Protein AF-A0A7C5JK51-F1 (afdb_monomer_lite)

Structure (mmCIF, N/CA/C/O backbone):
data_AF-A0A7C5JK51-F1
#
_entry.id   AF-A0A7C5JK51-F1
#
loop_
_atom_site.group_PDB
_atom_site.id
_atom_site.type_symbol
_atom_site.label_atom_id
_atom_site.label_alt_id
_atom_site.label_comp_id
_atom_site.label_asym_id
_atom_site.label_entity_id
_atom_site.label_seq_id
_atom_site.pdbx_PDB_ins_code
_atom_site.Cartn_x
_atom_site.Cartn_y
_atom_site.Cartn_z
_atom_site.occupancy
_atom_site.B_iso_or_equiv
_atom_site.auth_seq_id
_atom_site.auth_comp_id
_atom_site.auth_asym_id
_atom_site.auth_atom_id
_atom_site.pdbx_PDB_model_num
ATOM 1 N N . MET A 1 1 ? 36.952 0.964 -40.506 1.00 63.56 1 MET A N 1
ATOM 2 C CA . MET A 1 1 ? 37.241 1.129 -39.057 1.00 63.56 1 MET A CA 1
ATOM 3 C C . MET A 1 1 ? 36.365 2.190 -38.376 1.00 63.56 1 MET A C 1
ATOM 5 O O . MET A 1 1 ? 35.665 1.841 -37.438 1.00 63.56 1 MET A O 1
ATOM 9 N N . LYS A 1 2 ? 36.291 3.445 -38.858 1.00 77.12 2 LYS A N 1
ATOM 10 C CA . LYS A 1 2 ? 35.474 4.513 -38.224 1.00 77.12 2 LYS A CA 1
ATOM 11 C C . LYS A 1 2 ? 33.963 4.211 -38.123 1.00 77.12 2 LYS A C 1
ATOM 13 O O . LYS A 1 2 ? 33.357 4.517 -37.104 1.00 77.12 2 LYS A O 1
ATOM 18 N N . LYS A 1 3 ? 33.360 3.579 -39.145 1.00 82.00 3 LYS A N 1
ATOM 19 C CA . LYS A 1 3 ? 31.935 3.170 -39.131 1.00 82.00 3 LYS A CA 1
ATOM 20 C C . LYS A 1 3 ? 31.646 2.070 -38.099 1.00 82.00 3 LYS A C 1
ATOM 22 O O . LYS A 1 3 ? 30.660 2.166 -37.385 1.00 82.00 3 LYS A O 1
ATOM 27 N N . ILE A 1 4 ? 32.547 1.092 -37.981 1.00 86.38 4 ILE A N 1
ATOM 28 C CA . ILE A 1 4 ? 32.478 0.015 -36.978 1.00 86.38 4 ILE A CA 1
ATOM 29 C C . ILE A 1 4 ? 32.608 0.600 -35.567 1.00 86.38 4 ILE A C 1
ATOM 31 O O . ILE A 1 4 ? 31.784 0.314 -34.709 1.00 86.38 4 ILE A O 1
ATOM 35 N N . LEU A 1 5 ? 33.566 1.508 -35.350 1.00 85.12 5 LEU A N 1
ATOM 36 C CA . LEU A 1 5 ? 33.731 2.194 -34.066 1.00 85.12 5 LEU A CA 1
ATOM 37 C C . LEU A 1 5 ? 32.510 3.061 -33.703 1.00 85.12 5 LEU A C 1
ATOM 39 O O . LEU A 1 5 ? 32.137 3.146 -32.537 1.00 85.12 5 LEU A O 1
ATOM 43 N N . LYS A 1 6 ? 31.861 3.685 -34.695 1.00 87.50 6 LYS A N 1
ATOM 44 C CA . LYS A 1 6 ? 30.615 4.442 -34.505 1.00 87.50 6 LYS A CA 1
ATOM 45 C C . LYS A 1 6 ? 29.448 3.523 -34.124 1.00 87.50 6 LYS A C 1
ATOM 47 O O . LYS A 1 6 ? 28.704 3.868 -33.216 1.00 87.50 6 LYS A O 1
ATOM 52 N N . LEU A 1 7 ? 29.330 2.354 -34.760 1.00 90.81 7 LEU A N 1
ATOM 53 C CA . LEU A 1 7 ? 28.314 1.350 -34.424 1.00 90.81 7 LEU A CA 1
ATOM 54 C C . LEU A 1 7 ? 28.489 0.818 -32.995 1.00 90.81 7 LEU A C 1
ATOM 56 O O . LEU A 1 7 ? 27.530 0.792 -32.233 1.00 90.81 7 LEU A O 1
ATOM 60 N N . LEU A 1 8 ? 29.721 0.468 -32.612 1.00 93.69 8 LEU A N 1
ATOM 61 C CA . LEU A 1 8 ? 30.036 -0.027 -31.268 1.00 93.69 8 LEU A CA 1
ATOM 62 C C . LEU A 1 8 ? 29.696 1.002 -30.181 1.00 93.69 8 LEU A C 1
ATOM 64 O O . LEU A 1 8 ? 29.142 0.640 -29.148 1.00 93.69 8 LEU A O 1
ATOM 68 N N . LYS A 1 9 ? 29.964 2.291 -30.429 1.00 94.94 9 LYS A N 1
ATOM 69 C CA . LYS A 1 9 ? 29.587 3.372 -29.504 1.00 94.94 9 LYS A CA 1
ATOM 70 C C . LYS A 1 9 ? 28.076 3.508 -29.343 1.00 94.94 9 LYS A C 1
ATOM 72 O O . LYS A 1 9 ? 27.614 3.688 -28.224 1.00 94.94 9 LYS A O 1
ATOM 77 N N . VAL A 1 10 ? 27.315 3.418 -30.436 1.00 94.69 10 VAL A N 1
ATOM 78 C CA . VAL A 1 10 ? 25.846 3.487 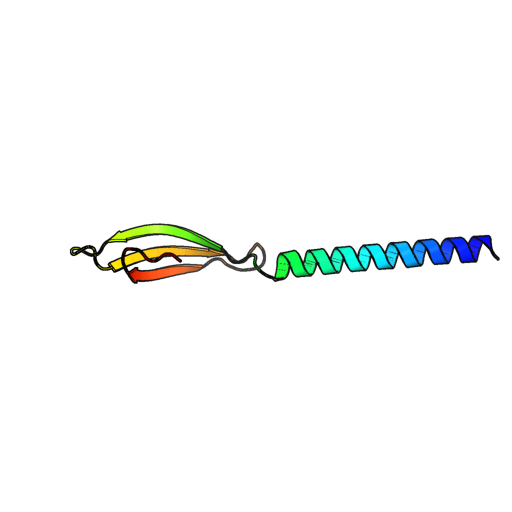-30.377 1.00 94.69 10 VAL A CA 1
ATOM 79 C C . VAL A 1 10 ? 25.297 2.320 -29.563 1.00 94.69 10 VAL A C 1
ATOM 81 O O . VAL A 1 10 ? 24.530 2.553 -28.640 1.00 94.69 10 VAL A O 1
ATOM 84 N N . ILE A 1 11 ? 25.759 1.095 -29.830 1.00 96.25 11 ILE A N 1
ATOM 85 C CA . ILE A 1 11 ? 25.336 -0.099 -29.085 1.00 96.25 11 ILE A CA 1
ATOM 86 C C . ILE A 1 11 ? 25.656 0.048 -27.593 1.00 96.25 11 ILE A C 1
ATOM 88 O O . ILE A 1 11 ? 24.791 -0.200 -26.758 1.00 96.25 11 ILE A O 1
ATOM 92 N N . ALA A 1 12 ? 26.864 0.504 -27.252 1.00 95.69 12 ALA A N 1
ATOM 93 C CA . ALA A 1 12 ? 27.258 0.717 -25.863 1.00 95.69 12 ALA A CA 1
ATOM 94 C C . ALA A 1 12 ? 26.354 1.743 -25.157 1.00 95.69 12 ALA A C 1
ATOM 96 O O . ALA A 1 12 ? 25.888 1.484 -24.052 1.00 95.69 12 ALA A O 1
ATOM 97 N N . ILE A 1 13 ? 26.050 2.872 -25.807 1.00 96.75 13 ILE A N 1
ATOM 98 C CA . ILE A 1 13 ? 25.140 3.889 -25.257 1.00 96.75 13 ILE A CA 1
ATOM 99 C C . ILE A 1 13 ? 23.734 3.312 -25.076 1.00 96.75 13 ILE A C 1
ATOM 101 O O . ILE A 1 13 ? 23.133 3.497 -24.022 1.00 96.75 13 ILE A O 1
ATOM 105 N N . THR A 1 14 ? 23.215 2.583 -26.065 1.00 96.88 14 THR A N 1
ATOM 106 C CA . THR A 1 14 ? 21.886 1.967 -25.976 1.00 96.88 14 THR A CA 1
ATOM 107 C C . THR A 1 14 ? 21.804 0.975 -24.819 1.00 96.88 14 THR A C 1
ATOM 109 O O . THR A 1 14 ? 20.842 1.018 -24.058 1.00 96.88 14 THR A O 1
ATOM 112 N N . ILE A 1 15 ? 22.823 0.130 -24.632 1.00 97.44 15 ILE A N 1
ATOM 113 C CA . ILE A 1 15 ? 22.882 -0.813 -23.507 1.00 97.44 15 ILE A CA 1
ATOM 114 C C . ILE A 1 15 ? 22.894 -0.060 -22.176 1.00 97.44 15 ILE A C 1
ATOM 116 O O . ILE A 1 15 ? 22.130 -0.407 -21.280 1.00 97.44 15 ILE A O 1
ATOM 120 N N . VAL A 1 16 ? 23.707 0.993 -22.051 1.00 97.56 16 VAL A N 1
ATOM 121 C CA . VAL A 1 16 ? 23.766 1.806 -20.826 1.00 97.56 16 VAL A CA 1
ATOM 122 C C . VAL A 1 16 ? 22.402 2.418 -20.508 1.00 97.56 16 VAL A C 1
ATOM 124 O O . VAL A 1 16 ? 21.949 2.328 -19.371 1.00 97.56 16 VAL A O 1
ATOM 127 N N . VAL A 1 17 ? 21.706 2.976 -21.503 1.00 97.44 17 VAL A N 1
ATOM 128 C CA . VAL A 1 17 ? 20.358 3.534 -21.309 1.00 97.44 17 VAL A CA 1
ATOM 129 C C . VAL A 1 17 ? 19.368 2.453 -20.874 1.00 97.44 17 VAL A C 1
ATOM 131 O O . VAL A 1 17 ? 18.617 2.673 -19.928 1.00 97.44 17 VAL A O 1
ATOM 134 N N . ILE A 1 18 ? 19.386 1.275 -21.506 1.00 97.69 18 ILE A N 1
ATOM 135 C CA . ILE A 1 18 ? 18.513 0.154 -21.124 1.00 97.69 18 ILE A CA 1
ATOM 136 C C . ILE A 1 18 ? 18.770 -0.260 -19.673 1.00 97.69 18 ILE A C 1
ATOM 138 O O . ILE A 1 18 ? 17.823 -0.412 -18.907 1.00 97.69 18 ILE A O 1
ATOM 142 N N . VAL A 1 19 ? 20.035 -0.400 -19.274 1.00 97.19 19 VAL A N 1
ATOM 143 C CA . VAL A 1 19 ? 20.402 -0.769 -17.900 1.00 97.19 19 VAL A CA 1
ATOM 144 C C . VAL A 1 19 ? 19.913 0.281 -16.902 1.00 97.19 19 VAL A C 1
ATOM 146 O O . VAL A 1 19 ? 19.328 -0.083 -15.886 1.00 97.19 19 VAL A O 1
ATOM 149 N N . ILE A 1 20 ? 20.073 1.574 -17.201 1.00 97.25 20 ILE A N 1
ATOM 150 C CA . ILE A 1 20 ? 19.573 2.662 -16.346 1.00 97.25 20 ILE A CA 1
ATOM 151 C C . ILE A 1 20 ? 18.050 2.581 -16.189 1.00 97.25 20 ILE A C 1
ATOM 153 O O . ILE A 1 20 ? 17.546 2.686 -15.072 1.00 97.25 20 ILE A O 1
ATOM 157 N N . VAL A 1 21 ? 17.315 2.353 -17.282 1.00 96.88 21 VAL A N 1
ATOM 158 C CA . VAL A 1 21 ? 15.851 2.213 -17.243 1.00 96.88 21 VAL A CA 1
ATOM 159 C C . VAL A 1 21 ? 15.437 0.999 -16.412 1.00 96.88 21 VAL A C 1
ATOM 161 O O . VAL A 1 21 ? 14.548 1.116 -15.572 1.00 96.88 21 VAL A O 1
ATOM 164 N N . LEU A 1 22 ? 16.095 -0.148 -16.593 1.00 95.69 22 LEU A N 1
ATOM 165 C CA . LEU A 1 22 ? 15.797 -1.362 -15.828 1.00 95.69 22 LEU A CA 1
ATOM 166 C C . LEU A 1 22 ? 16.073 -1.184 -14.331 1.00 95.69 22 LEU A C 1
ATOM 168 O O . LEU A 1 22 ? 15.260 -1.610 -13.516 1.00 95.69 22 LEU A O 1
ATOM 172 N N . ILE A 1 23 ? 17.171 -0.518 -13.963 1.00 93.38 23 ILE A N 1
ATOM 173 C CA . ILE A 1 23 ? 17.478 -0.192 -12.563 1.00 93.38 23 ILE A CA 1
ATOM 174 C C . ILE A 1 23 ? 16.427 0.768 -11.995 1.00 93.38 23 ILE A C 1
ATOM 176 O O . ILE A 1 23 ? 15.930 0.542 -10.895 1.00 93.38 23 ILE A O 1
ATOM 180 N N . GLY A 1 24 ? 16.050 1.808 -12.743 1.00 88.94 24 GLY A N 1
ATOM 181 C CA . GLY A 1 24 ? 15.007 2.751 -12.333 1.00 88.94 24 GLY A CA 1
ATOM 182 C C . GLY A 1 24 ? 13.660 2.066 -12.094 1.00 88.94 24 GLY A C 1
ATOM 183 O O . GLY A 1 24 ? 13.026 2.303 -11.068 1.00 88.94 24 GLY A O 1
ATOM 184 N N . LEU A 1 25 ? 13.258 1.162 -12.993 1.00 87.19 25 LEU A N 1
ATOM 185 C CA . LEU A 1 25 ? 12.054 0.345 -12.826 1.00 87.19 25 LEU A CA 1
ATOM 186 C C . LEU A 1 25 ? 12.165 -0.576 -11.610 1.00 87.19 25 LEU A C 1
ATOM 188 O O . LEU A 1 25 ? 11.234 -0.646 -10.814 1.00 87.19 25 LEU A O 1
ATOM 192 N N . PHE A 1 26 ? 13.304 -1.245 -11.427 1.00 83.25 26 PHE A N 1
ATOM 193 C CA . PHE A 1 26 ? 13.518 -2.114 -10.275 1.00 83.25 26 PHE A CA 1
ATOM 194 C C . PHE A 1 26 ? 13.392 -1.345 -8.957 1.00 83.25 26 PHE A C 1
ATOM 196 O O . PHE A 1 26 ? 12.688 -1.799 -8.065 1.00 83.25 26 PHE A O 1
ATOM 203 N N . ILE A 1 27 ? 13.994 -0.157 -8.847 1.00 81.75 27 ILE A N 1
ATOM 204 C CA . ILE A 1 27 ? 13.883 0.696 -7.654 1.00 81.75 27 ILE A CA 1
ATOM 205 C C . ILE A 1 27 ? 12.436 1.160 -7.441 1.00 81.75 27 ILE A C 1
ATOM 207 O O . ILE A 1 27 ? 11.937 1.097 -6.318 1.00 81.75 27 ILE A O 1
ATOM 211 N N . TYR A 1 28 ? 11.750 1.582 -8.508 1.00 80.00 28 TYR A N 1
ATOM 212 C CA . TYR A 1 28 ? 10.351 2.015 -8.443 1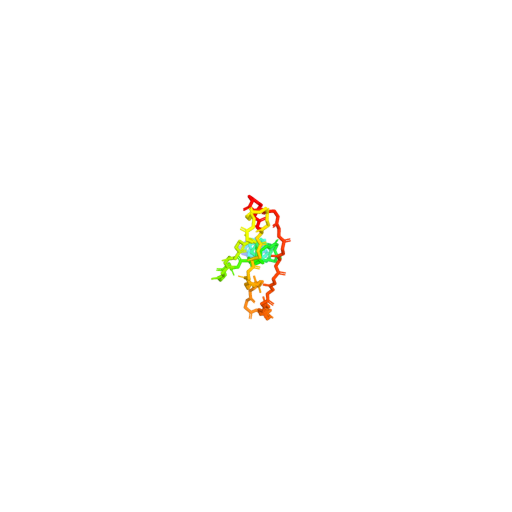.00 80.00 28 TYR A CA 1
ATOM 213 C C . TYR A 1 28 ? 9.427 0.915 -7.899 1.00 80.00 28 TYR A C 1
ATOM 215 O O . TYR A 1 28 ? 8.592 1.183 -7.039 1.00 80.00 28 TYR A O 1
ATOM 223 N N . PHE A 1 29 ? 9.609 -0.331 -8.345 1.00 72.50 29 PHE A N 1
ATOM 224 C CA . PHE A 1 29 ? 8.803 -1.463 -7.87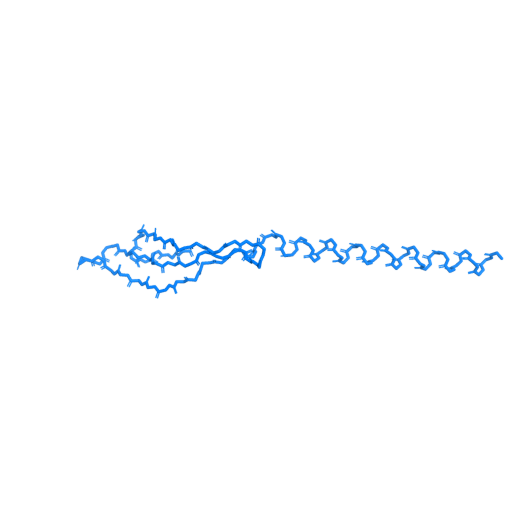8 1.00 72.50 29 PHE A CA 1
ATOM 225 C C . PHE A 1 29 ? 9.289 -2.060 -6.548 1.00 72.50 29 PHE A C 1
ATOM 227 O O . PHE A 1 29 ? 8.479 -2.551 -5.769 1.00 72.50 29 PHE A O 1
ATOM 234 N N . ALA A 1 30 ? 10.583 -1.998 -6.232 1.00 68.81 30 ALA A N 1
ATOM 235 C CA . ALA A 1 30 ? 11.120 -2.542 -4.984 1.00 68.81 30 ALA A CA 1
ATOM 236 C C . ALA A 1 30 ? 10.839 -1.651 -3.760 1.00 68.81 30 ALA A C 1
ATOM 238 O O . ALA A 1 30 ? 10.831 -2.145 -2.635 1.00 68.81 30 ALA A O 1
ATOM 239 N N . GLY A 1 31 ? 10.621 -0.346 -3.955 1.00 61.91 31 GLY A N 1
ATOM 240 C CA . GLY A 1 31 ? 10.576 0.634 -2.866 1.00 61.91 31 GLY A CA 1
ATOM 241 C C . GLY A 1 31 ? 9.252 0.780 -2.107 1.00 61.91 31 GLY A C 1
ATOM 242 O O . GLY A 1 31 ? 9.244 1.465 -1.087 1.00 61.91 31 GLY A O 1
ATOM 243 N N . GLY A 1 32 ? 8.133 0.198 -2.556 1.00 63.00 32 GLY A N 1
ATOM 244 C CA . GLY A 1 32 ? 6.850 0.567 -1.937 1.00 63.00 32 GLY A CA 1
ATOM 245 C C . GLY A 1 32 ? 5.574 -0.108 -2.426 1.00 63.00 32 GLY A C 1
ATOM 246 O O . GLY A 1 32 ? 4.511 0.486 -2.297 1.00 63.00 32 GLY A O 1
ATOM 247 N N . MET A 1 33 ? 5.619 -1.334 -2.951 1.00 72.12 33 MET A N 1
ATOM 248 C CA . MET A 1 33 ? 4.387 -2.034 -3.363 1.00 72.12 33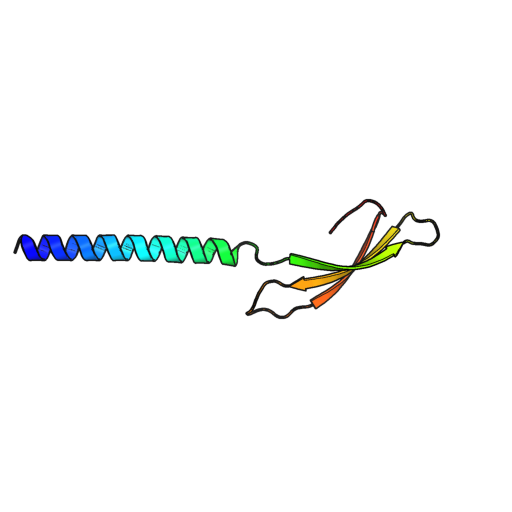 MET A CA 1
ATOM 249 C C . MET A 1 33 ? 3.512 -2.518 -2.194 1.00 72.12 33 MET A C 1
ATOM 251 O O . MET A 1 33 ? 2.466 -3.114 -2.431 1.00 72.12 33 MET A O 1
ATOM 255 N N . CYS A 1 34 ? 3.915 -2.274 -0.943 1.00 85.75 34 CYS A N 1
ATOM 256 C CA . CYS A 1 34 ? 3.123 -2.633 0.226 1.00 85.75 34 CYS A CA 1
ATOM 257 C C . CYS A 1 34 ? 1.952 -1.669 0.429 1.00 85.75 34 CYS A C 1
ATOM 259 O O . CYS A 1 34 ? 2.154 -0.502 0.758 1.00 85.75 34 CYS A O 1
ATOM 261 N N . GLY A 1 35 ? 0.734 -2.187 0.310 1.00 88.69 35 GLY A N 1
ATOM 262 C CA . GLY A 1 35 ? -0.502 -1.481 0.621 1.00 88.69 35 GLY A CA 1
ATOM 263 C C . GLY A 1 35 ? -1.326 -2.201 1.685 1.00 88.69 35 GLY A C 1
ATOM 264 O O . GLY A 1 35 ? -1.293 -3.429 1.796 1.00 88.69 35 GLY A O 1
ATOM 265 N N . ASN A 1 36 ? -2.093 -1.422 2.448 1.00 94.50 36 ASN A N 1
ATOM 266 C CA . ASN A 1 36 ? -3.104 -1.920 3.375 1.00 94.50 36 ASN A CA 1
ATOM 267 C C . ASN A 1 36 ? -4.490 -1.703 2.754 1.00 94.50 36 ASN A C 1
ATOM 269 O O . ASN A 1 36 ? -4.900 -0.570 2.512 1.00 94.50 36 ASN A O 1
ATOM 273 N N . LYS A 1 37 ? -5.230 -2.783 2.498 1.00 94.50 37 LYS A N 1
ATOM 274 C CA . LYS A 1 37 ? -6.621 -2.729 2.035 1.00 94.50 37 LYS A CA 1
ATOM 275 C C . LYS A 1 37 ? -7.560 -3.001 3.203 1.00 94.50 37 LYS A C 1
ATOM 277 O O . LYS A 1 37 ? -7.640 -4.133 3.676 1.00 94.50 37 LYS A O 1
ATOM 282 N N . ILE A 1 38 ? -8.287 -1.980 3.648 1.00 96.81 38 ILE A N 1
ATOM 283 C CA . ILE A 1 38 ? -9.261 -2.114 4.737 1.00 96.81 38 ILE A CA 1
ATOM 284 C C . ILE A 1 38 ? -10.469 -2.924 4.251 1.00 96.81 38 ILE A C 1
ATOM 286 O O . ILE A 1 38 ? -11.050 -2.638 3.204 1.00 96.81 38 ILE A O 1
ATOM 290 N N . HIS A 1 39 ? -10.844 -3.944 5.020 1.00 97.00 39 HIS A N 1
ATOM 291 C CA . HIS A 1 39 ? -12.042 -4.749 4.791 1.00 97.00 39 HIS A CA 1
ATOM 292 C C . HIS A 1 39 ? -13.200 -4.314 5.678 1.00 97.00 39 HIS A C 1
ATOM 294 O O . HIS A 1 39 ? -14.334 -4.251 5.206 1.00 97.00 39 HIS A O 1
ATOM 300 N N . LYS A 1 40 ? -12.924 -4.057 6.962 1.00 97.00 40 LYS A N 1
ATOM 301 C CA . LYS A 1 40 ? -13.928 -3.647 7.946 1.00 97.00 40 LYS A CA 1
ATOM 302 C C . LYS A 1 40 ? -13.331 -2.765 9.032 1.00 97.00 40 LYS A C 1
ATOM 304 O O . LYS A 1 40 ? -12.168 -2.919 9.396 1.00 97.00 40 LYS A O 1
ATOM 309 N N . GLU A 1 41 ? -14.192 -1.924 9.580 1.00 97.50 41 GLU A N 1
ATOM 310 C CA . GLU A 1 41 ? -13.946 -1.090 10.748 1.00 97.50 41 GLU A CA 1
ATOM 311 C C . GLU A 1 41 ? -15.029 -1.366 11.794 1.00 97.50 41 GLU A C 1
ATOM 313 O O . GLU A 1 41 ? -16.207 -1.512 11.452 1.00 97.50 41 GLU A O 1
ATOM 318 N N . TYR A 1 42 ? -14.627 -1.445 13.059 1.00 97.94 42 TYR A N 1
ATOM 319 C CA . TYR A 1 42 ? -15.530 -1.599 14.194 1.00 97.94 42 TYR A CA 1
ATOM 320 C C . TYR A 1 42 ? -15.181 -0.575 15.266 1.00 97.94 42 TYR A C 1
ATOM 322 O O . TYR A 1 42 ? -14.066 -0.595 15.779 1.00 97.94 42 TYR A O 1
ATOM 330 N N . LEU A 1 43 ? -16.133 0.282 15.628 1.00 98.06 43 LEU A N 1
ATOM 331 C CA . LEU A 1 43 ? -15.982 1.196 16.759 1.00 98.06 43 LEU A CA 1
ATOM 332 C C . LEU A 1 43 ? -16.172 0.450 18.082 1.00 98.06 43 LEU A C 1
ATOM 334 O O . LEU A 1 43 ? -17.014 -0.449 18.185 1.00 98.06 43 LEU A O 1
ATOM 338 N N . SER A 1 44 ? -15.430 0.861 19.107 1.00 97.50 44 SER A N 1
ATOM 339 C CA . SER A 1 44 ? -15.724 0.483 20.486 1.00 97.50 44 SER A CA 1
ATOM 340 C C . SER A 1 44 ? -17.097 1.035 20.918 1.00 97.50 44 SER A C 1
ATOM 342 O O . SER A 1 44 ? -17.590 2.002 20.328 1.00 97.50 44 SER A O 1
ATOM 344 N N . PRO A 1 45 ? -17.752 0.458 21.945 1.00 97.50 45 PRO A N 1
ATOM 345 C CA . PRO A 1 45 ? -19.071 0.919 22.395 1.00 97.50 45 PRO A CA 1
ATOM 346 C C . PRO A 1 45 ? -19.123 2.404 22.791 1.00 97.50 45 PRO A C 1
ATOM 348 O O . PRO A 1 45 ? -20.124 3.076 22.553 1.00 97.50 45 PRO A O 1
ATOM 351 N N . ASP A 1 46 ? -18.037 2.912 23.371 1.00 97.62 46 ASP A N 1
ATOM 352 C CA . ASP A 1 46 ? -17.833 4.314 23.753 1.00 97.62 46 ASP A CA 1
ATOM 353 C C . ASP A 1 46 ? -17.244 5.176 22.620 1.00 97.62 46 ASP A C 1
ATOM 355 O O . ASP A 1 46 ? -17.141 6.391 22.766 1.00 97.62 46 ASP A O 1
ATOM 359 N N . LYS A 1 47 ? -16.905 4.557 21.481 1.00 96.12 47 LYS A N 1
ATOM 360 C CA . LYS A 1 47 ? -16.339 5.168 20.270 1.00 96.12 47 LYS A CA 1
ATOM 361 C C . LYS A 1 47 ? -14.969 5.830 20.447 1.00 96.12 47 LYS A C 1
ATOM 363 O O . LYS A 1 47 ? -14.589 6.621 19.593 1.00 96.12 47 LYS A O 1
ATOM 368 N N . SER A 1 48 ? -14.235 5.523 21.515 1.00 97.81 48 SER A N 1
ATOM 369 C CA . SER A 1 48 ? -12.867 6.022 21.721 1.00 97.81 48 SER A CA 1
ATOM 370 C C . SER A 1 48 ? -11.851 5.315 20.820 1.00 97.81 48 SER A C 1
ATOM 372 O O . SER A 1 48 ? -10.932 5.947 20.305 1.00 97.81 48 SER A O 1
ATOM 374 N N . LEU A 1 49 ? -12.065 4.024 20.559 1.00 98.31 49 LEU A N 1
ATOM 375 C CA . LEU A 1 49 ? -11.177 3.174 19.776 1.00 98.31 49 LEU A CA 1
ATOM 376 C C . LEU A 1 49 ? -11.899 2.587 18.565 1.00 98.31 49 LEU A C 1
ATOM 378 O O . LEU A 1 49 ? -13.128 2.457 18.533 1.00 98.31 49 LEU A O 1
ATOM 382 N N . LYS A 1 50 ? -11.113 2.134 17.592 1.00 98.06 50 LYS A N 1
ATOM 383 C CA . LYS A 1 50 ? -11.597 1.303 16.493 1.00 98.06 50 LYS A CA 1
ATOM 384 C C . LYS A 1 50 ? -10.673 0.134 16.199 1.00 98.06 50 LYS A C 1
ATOM 386 O O . LYS A 1 50 ? -9.455 0.238 16.303 1.00 98.06 50 LYS A O 1
ATOM 391 N N . ALA A 1 51 ? -11.267 -0.979 15.786 1.00 98.06 51 ALA A N 1
ATOM 392 C CA . ALA A 1 51 ? -10.559 -2.122 15.233 1.00 98.06 51 ALA A CA 1
ATOM 393 C C . ALA A 1 51 ? -10.670 -2.107 13.703 1.00 98.06 51 ALA A C 1
ATOM 395 O O . ALA A 1 51 ? -11.769 -2.225 13.153 1.00 98.06 51 ALA A O 1
ATOM 396 N N . LEU A 1 52 ? -9.532 -1.996 13.019 1.00 98.12 52 LEU A N 1
ATOM 397 C CA . LEU A 1 52 ? -9.428 -2.083 11.564 1.00 98.12 52 LEU A CA 1
ATOM 398 C C . LEU A 1 52 ? -8.962 -3.477 11.164 1.00 98.12 52 LEU A C 1
ATOM 400 O O . LEU A 1 52 ? -7.859 -3.888 11.515 1.00 98.12 52 LEU A O 1
ATOM 404 N N . VAL A 1 53 ? -9.789 -4.188 10.400 1.00 97.94 53 VAL A N 1
ATOM 405 C CA . VAL A 1 53 ? -9.433 -5.461 9.762 1.00 97.94 53 VAL A CA 1
ATOM 406 C C . VAL A 1 53 ? -9.011 -5.163 8.331 1.00 97.94 53 VAL A C 1
ATOM 408 O O . VAL A 1 53 ? -9.813 -4.657 7.542 1.00 97.94 53 VAL A O 1
ATOM 411 N N . PHE A 1 54 ? -7.772 -5.485 7.978 1.00 97.50 54 PHE A N 1
ATOM 412 C CA . PHE A 1 54 ? -7.201 -5.149 6.677 1.00 97.50 54 PHE A CA 1
ATOM 413 C C . PHE A 1 54 ? -6.306 -6.264 6.138 1.00 97.50 54 PHE A C 1
ATOM 415 O O . PHE A 1 54 ? -5.752 -7.066 6.887 1.00 97.50 54 PHE A O 1
ATOM 422 N N . GLN A 1 55 ? -6.158 -6.307 4.819 1.00 95.75 55 GLN A N 1
ATOM 423 C CA . GLN A 1 55 ? -5.169 -7.138 4.145 1.00 95.75 55 GLN A CA 1
ATOM 424 C C . GLN A 1 55 ? -3.938 -6.292 3.835 1.00 95.75 55 GLN A C 1
ATOM 426 O O . GLN A 1 55 ? -4.052 -5.251 3.189 1.00 95.75 55 GLN A O 1
ATOM 431 N N . ARG A 1 56 ? -2.763 -6.763 4.248 1.00 93.12 56 ARG A N 1
ATOM 432 C CA . ARG A 1 56 ? -1.485 -6.234 3.775 1.00 93.12 56 ARG A CA 1
ATOM 433 C C . ARG A 1 56 ? -1.015 -7.051 2.583 1.00 93.12 56 ARG A C 1
ATOM 435 O O . ARG A 1 56 ? -0.946 -8.279 2.668 1.00 93.12 56 ARG A O 1
ATOM 442 N N . ASP A 1 57 ? -0.703 -6.361 1.498 1.00 90.81 57 ASP A N 1
ATOM 443 C CA . ASP A 1 57 ? -0.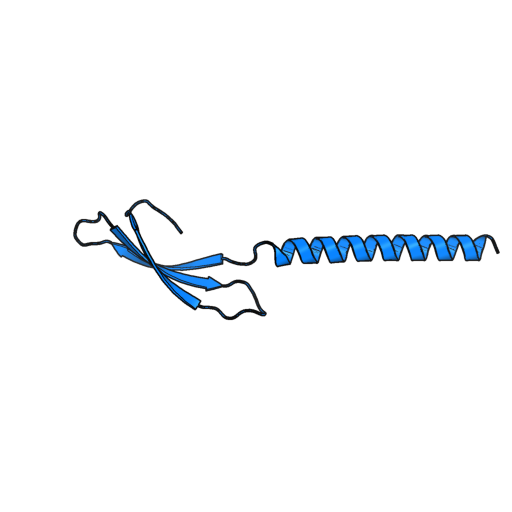254 -6.947 0.237 1.00 90.81 57 ASP A CA 1
ATOM 444 C C . ASP A 1 57 ? 0.940 -6.148 -0.282 1.00 90.81 57 ASP A C 1
ATOM 446 O O . ASP A 1 57 ? 0.852 -4.927 -0.387 1.00 90.81 57 ASP A O 1
ATOM 450 N N . CYS A 1 58 ? 2.054 -6.828 -0.552 1.00 87.25 58 CYS A N 1
ATOM 451 C CA . CYS A 1 58 ? 3.296 -6.230 -1.045 1.00 87.25 58 CYS A CA 1
ATOM 452 C C . CYS A 1 58 ? 3.626 -6.624 -2.491 1.00 87.25 58 CYS A C 1
ATOM 454 O O . CYS A 1 58 ? 4.723 -6.333 -2.968 1.00 87.25 58 CYS A O 1
ATOM 456 N N . GLY A 1 59 ? 2.682 -7.242 -3.206 1.00 82.50 59 GLY A N 1
ATOM 457 C CA . GLY A 1 59 ? 2.805 -7.547 -4.624 1.00 82.50 59 GLY A CA 1
ATOM 458 C C . GLY A 1 59 ? 2.913 -9.036 -4.947 1.00 82.50 59 GLY A C 1
ATOM 459 O O . GLY A 1 59 ? 2.939 -9.906 -4.080 1.00 82.50 59 GLY A O 1
ATOM 460 N N . ALA A 1 60 ? 2.995 -9.315 -6.250 1.00 74.44 60 ALA A N 1
ATOM 461 C CA . ALA A 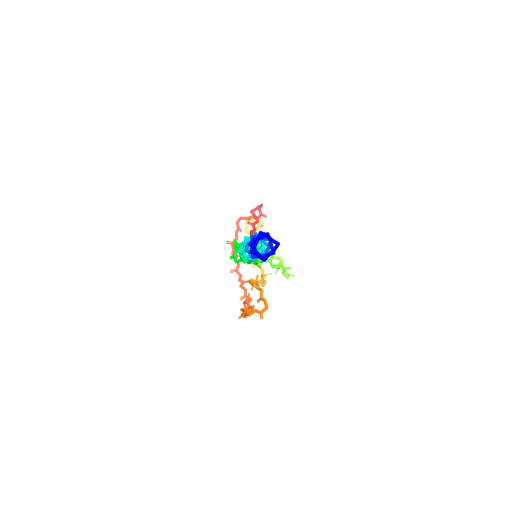1 60 ? 2.695 -10.617 -6.854 1.00 74.44 60 ALA A CA 1
ATOM 462 C C . ALA A 1 60 ? 3.578 -11.790 -6.398 1.00 74.44 60 ALA A C 1
ATOM 464 O O . ALA A 1 60 ? 3.147 -12.938 -6.454 1.00 74.44 60 ALA A O 1
ATOM 465 N N . THR A 1 61 ? 4.817 -11.524 -5.986 1.00 79.81 61 THR A N 1
ATOM 466 C CA . THR A 1 61 ? 5.756 -12.559 -5.524 1.00 79.81 61 THR A CA 1
ATOM 467 C C . THR A 1 61 ? 5.731 -12.752 -4.009 1.00 79.81 61 THR A C 1
ATOM 469 O O . THR A 1 61 ? 6.430 -13.623 -3.494 1.00 79.81 61 THR A O 1
ATOM 472 N N . THR A 1 62 ? 4.923 -11.967 -3.293 1.00 79.88 62 THR A N 1
ATOM 473 C CA . THR A 1 62 ? 4.725 -12.071 -1.845 1.00 79.88 62 THR A CA 1
ATOM 474 C C . THR A 1 62 ? 3.308 -12.544 -1.534 1.00 79.88 62 THR A C 1
ATOM 476 O O . THR A 1 62 ? 2.376 -12.298 -2.293 1.00 79.88 62 THR A O 1
ATOM 479 N N . GLY A 1 63 ? 3.134 -13.258 -0.421 1.00 81.62 63 GLY A N 1
ATOM 480 C CA . GLY A 1 63 ? 1.801 -13.602 0.073 1.00 81.62 63 GLY A CA 1
ATOM 481 C C . GLY A 1 63 ? 1.070 -12.380 0.636 1.00 81.62 63 GLY A C 1
ATOM 482 O O . GLY A 1 63 ? 1.695 -11.395 1.028 1.00 81.62 63 GLY A O 1
ATOM 483 N N . PHE A 1 64 ? -0.254 -12.472 0.735 1.00 90.19 64 PHE A N 1
ATOM 484 C CA . PHE A 1 64 ? -1.071 -11.507 1.468 1.00 90.19 64 PHE A CA 1
ATOM 485 C C . PHE A 1 64 ? -1.310 -11.978 2.907 1.00 90.19 64 PHE A C 1
ATOM 487 O O . PHE A 1 64 ? -1.327 -13.177 3.190 1.00 90.19 64 PHE A O 1
ATOM 494 N N . SER A 1 65 ? -1.516 -11.034 3.826 1.00 92.19 65 SER A N 1
ATOM 495 C CA . SER A 1 65 ? -1.796 -11.328 5.236 1.00 92.19 65 SER A CA 1
ATOM 496 C C . SER A 1 65 ? -2.971 -10.503 5.746 1.00 92.19 65 SER A C 1
ATOM 498 O O . SER A 1 65 ? -2.988 -9.284 5.575 1.00 92.19 65 SER A O 1
ATOM 500 N N . THR A 1 66 ? -3.945 -11.164 6.380 1.00 96.38 66 THR A N 1
ATOM 501 C CA . THR A 1 66 ? -5.044 -10.485 7.081 1.00 96.38 66 THR A CA 1
ATOM 502 C C . THR A 1 66 ? -4.593 -10.124 8.487 1.00 96.38 66 THR A C 1
ATOM 504 O O . THR A 1 66 ? -4.141 -10.985 9.238 1.00 96.38 66 THR A O 1
ATOM 507 N N . GLN A 1 67 ? -4.722 -8.851 8.835 1.00 97.38 67 GLN A N 1
ATOM 508 C CA . GLN A 1 67 ? -4.273 -8.284 10.099 1.00 97.38 67 GLN A CA 1
ATOM 509 C C . GLN A 1 67 ? -5.381 -7.443 10.727 1.00 97.38 67 GLN A C 1
ATOM 511 O O . GLN A 1 67 ? -6.337 -7.033 10.060 1.00 97.38 67 GLN A O 1
ATOM 516 N N . ILE A 1 68 ? -5.249 -7.214 12.030 1.00 97.94 68 ILE A N 1
ATOM 517 C CA . ILE A 1 68 ? -6.143 -6.361 12.804 1.00 97.94 68 ILE A CA 1
ATOM 518 C C . ILE A 1 68 ? -5.284 -5.382 13.594 1.00 97.94 68 ILE A C 1
ATOM 520 O O . ILE A 1 68 ? -4.371 -5.811 14.298 1.00 97.94 68 ILE A O 1
ATOM 524 N N . SER A 1 69 ? -5.603 -4.094 13.499 1.00 97.69 69 SER A N 1
ATOM 525 C CA . SER A 1 69 ? -5.029 -3.048 14.351 1.00 97.69 69 SER A CA 1
ATOM 526 C C . SER A 1 69 ? -6.128 -2.409 15.187 1.00 97.69 69 SER A C 1
ATOM 528 O O . SER A 1 69 ? -7.217 -2.151 14.674 1.00 97.69 69 SER A O 1
ATOM 530 N N . ILE A 1 70 ? -5.839 -2.152 16.461 1.00 97.81 70 ILE A N 1
ATOM 531 C CA . ILE A 1 70 ? -6.685 -1.345 17.344 1.00 97.81 70 ILE A CA 1
ATOM 532 C C . ILE A 1 70 ? -6.021 0.024 17.448 1.00 97.81 70 ILE A C 1
ATOM 534 O O . ILE A 1 70 ? -4.852 0.094 17.819 1.00 97.81 70 ILE A O 1
ATOM 538 N N . LEU A 1 71 ? -6.752 1.067 17.075 1.00 97.75 71 LEU A N 1
ATOM 539 C CA . LEU A 1 71 ? -6.280 2.449 17.002 1.00 97.75 71 LEU A CA 1
ATOM 540 C C . LEU A 1 71 ? -7.283 3.371 17.698 1.00 97.75 71 LEU A C 1
ATOM 542 O O . LEU A 1 71 ? -8.430 2.970 17.930 1.00 97.75 71 LEU A O 1
ATOM 546 N N . ASP A 1 72 ? -6.877 4.608 17.963 1.00 98.06 72 ASP A N 1
ATOM 547 C CA . ASP A 1 72 ? -7.827 5.666 18.299 1.00 98.06 72 ASP A CA 1
ATOM 548 C C . ASP A 1 72 ? -8.823 5.887 17.146 1.00 98.06 72 ASP A C 1
ATOM 550 O O . ASP A 1 72 ? -8.552 5.606 15.971 1.00 98.06 72 ASP A O 1
ATOM 554 N N . SER A 1 73 ? -10.036 6.323 17.488 1.00 95.94 73 SER A N 1
ATOM 555 C CA . SER A 1 73 ? -11.162 6.386 16.541 1.00 95.94 73 SER A CA 1
ATOM 556 C C . SER A 1 73 ? -10.904 7.257 15.298 1.00 95.94 73 SER A C 1
ATOM 558 O O . SER A 1 73 ? -11.443 6.979 14.222 1.00 95.94 73 SER A O 1
ATOM 560 N N . ASP A 1 74 ? -10.046 8.268 15.406 1.00 95.56 74 ASP A N 1
ATOM 561 C CA . ASP A 1 74 ? -9.687 9.225 14.358 1.00 95.56 74 ASP A CA 1
ATOM 562 C C . ASP A 1 74 ? -8.392 8.875 13.600 1.00 95.56 74 ASP A C 1
ATOM 564 O O . ASP A 1 74 ? -8.140 9.426 12.525 1.00 95.56 74 ASP A O 1
ATOM 568 N N . GLU A 1 75 ? -7.612 7.906 14.081 1.00 95.75 75 GLU A N 1
ATOM 569 C CA . GLU A 1 75 ? -6.361 7.489 13.442 1.00 95.75 75 GLU A CA 1
ATOM 570 C C . GLU A 1 75 ? -6.586 6.597 12.211 1.00 95.75 75 GLU A C 1
ATOM 572 O O . GLU A 1 75 ? -7.588 5.898 12.085 1.00 95.75 75 GLU A O 1
ATOM 577 N N . ASN A 1 76 ? -5.645 6.595 11.267 1.00 91.56 76 ASN A N 1
ATOM 578 C CA . ASN A 1 76 ? -5.695 5.748 10.071 1.00 91.56 76 ASN A CA 1
ATOM 579 C C . ASN A 1 76 ? -4.432 4.884 9.959 1.00 91.56 76 ASN A C 1
ATOM 581 O O . ASN A 1 76 ? -3.418 5.172 10.592 1.00 91.56 76 ASN A O 1
ATOM 585 N N . LEU A 1 77 ? -4.528 3.819 9.156 1.00 86.50 77 LEU A N 1
ATOM 586 C CA . LEU A 1 77 ? -3.433 2.890 8.837 1.00 86.50 77 LEU A CA 1
ATOM 587 C C . LEU A 1 77 ? -2.412 3.454 7.845 1.00 86.50 77 LEU A C 1
ATOM 589 O O . LEU A 1 77 ? -2.819 4.246 6.966 1.00 86.50 77 LEU A O 1
#

Radius of gyration: 24.28 Å; chains: 1; bounding box: 56×23×63 Å

Sequence (77 aa):
MKKILKLLKVIAITIVVIVIVLIGLFIYFAGGMCGNKIHKEYLSPDKSLKALVFQRDCGATTGFSTQISILDSDENL

pLDDT: mean 90.77, std 9.24, range [61.91, 98.31]

Foldseek 3Di:
DVVVVVVVVVVVVVVVVVVVVVVVVCCVLVPDQWDWAWDDKDADPVRQKIKTWTWIDSDDVDDIDTDIDIGGNPDDD

Secondary structure (DSSP, 8-state):
-HHHHHHHHHHHHHHHHHHHHHHHHHHHHHTT--EEEEEEEEE-TTSSEEEEEEEEE--TTS--EEEEEEEETT---